Protein AF-A0A0V0GW58-F1 (afdb_monomer)

Organism: Solanum chacoense (NCBI:txid4108)

pLDDT: mean 93.69, std 7.64, range [52.53, 98.75]

Mean predicted aligned error: 5.37 Å

InterPro domains:
  IPR015421 Pyridoxal phosphate-dependent transferase, major domain [G3DSA:3.40.640.10] (94-153)
  IPR015424 Pyridoxal phosphate-dependent transferase [SSF53383] (37-140)
  IPR045088 Aminotransferase ALAT1/2-like [PTHR11751] (1-146)

Foldseek 3Di:
DVPDDDPLCDDVVVVLVVVQVCLVVPPPPDPDNHRDRPSDPPVVVVPPDDDQLVVLLVVCLVPVVLLVDPCSPVVGPPVSSVNNVVVLVLDVVSCSPDDDPQQGRQVVLVVVQVVVCVVPVDGGDSVVHRDDPPCVVVVVVVVVVVVVVVVVVVVD

Radius of gyration: 22.78 Å; Cα contacts (8 Å, |Δi|>4): 96; chains: 1; bounding box: 45×57×56 Å

Solvent-accessible surface area (backbone atoms 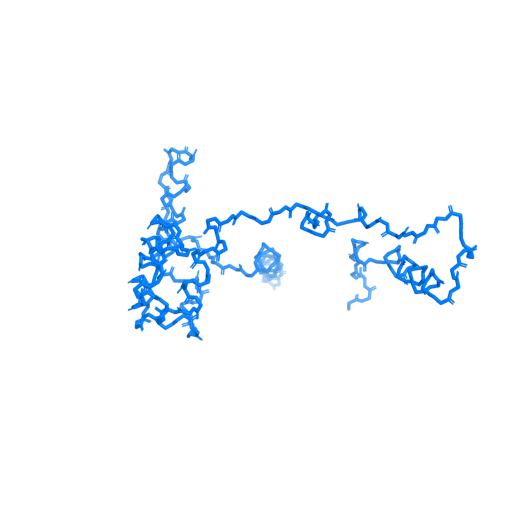only — not comparable to full-atom values): 9591 Å² total; per-residue (Å²): 116,93,86,70,81,61,73,76,76,26,70,71,52,55,52,50,50,54,52,48,49,44,48,69,79,39,74,78,79,52,103,61,90,76,79,81,82,83,67,58,99,51,57,58,84,73,66,51,76,79,62,62,62,63,54,49,22,49,52,40,54,77,42,55,75,49,77,79,40,85,62,39,74,79,77,44,58,70,66,29,54,50,49,24,52,59,52,38,74,50,36,74,92,58,46,79,89,56,88,64,54,91,43,40,50,63,56,58,32,46,53,50,20,54,51,49,17,71,74,71,75,47,89,52,64,37,88,81,45,69,62,59,88,56,67,65,59,54,53,55,53,49,52,54,50,52,54,51,53,56,52,53,70,72,75,109

Nearest PDB structures (foldseek):
  3tcm-assembly1_B  TM=9.905E-01  e=3.114E-14  Hordeum vulgare

Structure (mmCIF, N/CA/C/O backbone):
data_AF-A0A0V0GW58-F1
#
_entry.id   AF-A0A0V0GW58-F1
#
loop_
_atom_site.group_PDB
_atom_site.id
_atom_site.type_symbol
_atom_site.label_atom_id
_atom_site.label_alt_id
_atom_site.label_comp_id
_atom_site.label_asym_id
_atom_site.label_entity_id
_atom_site.label_seq_id
_atom_site.pdbx_PDB_ins_code
_atom_site.Cartn_x
_atom_site.Cartn_y
_atom_site.Cartn_z
_atom_site.occupancy
_atom_site.B_iso_or_equiv
_atom_site.auth_seq_id
_atom_site.auth_comp_id
_atom_site.auth_asym_id
_atom_site.auth_atom_id
_atom_site.pdbx_PDB_model_num
ATOM 1 N N . VAL A 1 1 ? 26.342 -12.382 -5.601 1.00 67.12 1 VAL A N 1
ATOM 2 C CA . VAL A 1 1 ? 25.155 -11.946 -6.385 1.00 67.12 1 VAL A CA 1
ATOM 3 C C . VAL A 1 1 ? 25.400 -11.932 -7.908 1.00 67.12 1 VAL A C 1
ATOM 5 O O . VAL A 1 1 ? 24.497 -11.601 -8.653 1.00 67.12 1 VAL A O 1
ATOM 8 N N . LEU A 1 2 ? 26.555 -12.390 -8.422 1.00 80.00 2 LEU A N 1
ATOM 9 C CA . LEU A 1 2 ? 26.902 -12.291 -9.858 1.00 80.00 2 LEU A CA 1
ATOM 10 C C . LEU A 1 2 ? 25.984 -13.065 -10.828 1.00 80.00 2 LEU A C 1
ATOM 12 O O . LEU A 1 2 ? 25.975 -12.767 -12.013 1.00 80.00 2 LEU A O 1
ATOM 16 N N . LYS A 1 3 ? 25.230 -14.060 -10.339 1.00 88.56 3 LYS A N 1
ATOM 17 C CA . LYS A 1 3 ? 24.289 -14.856 -11.148 1.00 88.56 3 LYS A CA 1
ATOM 18 C C . LYS A 1 3 ? 22.836 -14.358 -11.082 1.00 88.56 3 LYS A C 1
ATOM 20 O O . LYS A 1 3 ? 21.995 -14.888 -11.794 1.00 88.56 3 LYS A O 1
ATOM 25 N N . CYS A 1 4 ? 22.521 -13.407 -10.199 1.00 85.50 4 CYS A N 1
ATOM 26 C CA . CYS A 1 4 ? 21.151 -12.921 -10.018 1.00 85.50 4 CYS A CA 1
ATOM 27 C C . CYS A 1 4 ? 20.801 -11.921 -11.127 1.00 85.50 4 CYS A C 1
ATOM 29 O O . CYS A 1 4 ? 21.559 -10.980 -11.356 1.00 85.50 4 CYS A O 1
ATOM 31 N N . ALA A 1 5 ? 19.658 -12.110 -11.790 1.00 85.88 5 ALA A N 1
ATOM 32 C CA . ALA A 1 5 ? 19.179 -11.237 -12.857 1.00 85.88 5 ALA A CA 1
ATOM 33 C C . ALA A 1 5 ? 17.740 -10.783 -12.579 1.00 85.88 5 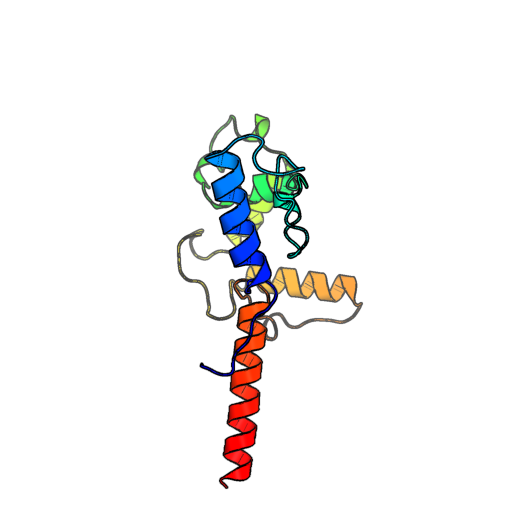ALA A C 1
ATOM 35 O O . ALA A 1 5 ? 16.875 -11.597 -12.266 1.00 85.88 5 ALA A O 1
ATOM 36 N N . TYR A 1 6 ? 17.478 -9.482 -12.736 1.00 87.88 6 TYR A N 1
ATOM 37 C CA . TYR A 1 6 ? 16.149 -8.887 -12.577 1.00 87.88 6 TYR A CA 1
ATOM 38 C C . TYR A 1 6 ? 15.816 -8.000 -13.783 1.00 87.88 6 TYR A C 1
ATOM 40 O O . TYR A 1 6 ? 16.001 -6.784 -13.775 1.00 87.88 6 TYR A O 1
ATOM 48 N N . ALA A 1 7 ? 15.348 -8.638 -14.857 1.00 83.31 7 ALA A N 1
ATOM 49 C CA . ALA A 1 7 ? 15.207 -8.016 -16.176 1.00 83.31 7 ALA A CA 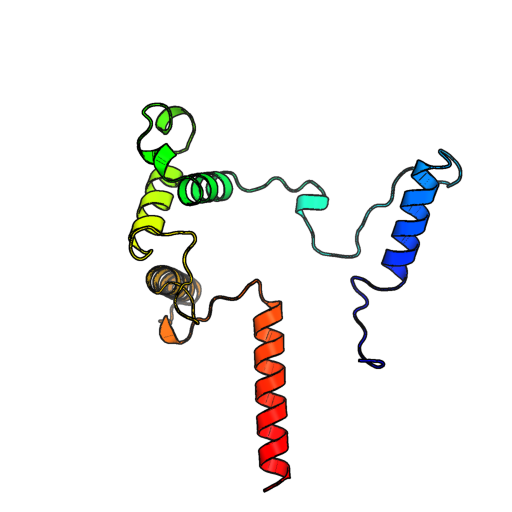1
ATOM 50 C C . ALA A 1 7 ? 14.211 -6.840 -16.223 1.00 83.31 7 ALA A C 1
ATOM 52 O O . ALA A 1 7 ? 14.387 -5.927 -17.026 1.00 83.31 7 ALA A O 1
ATOM 53 N N . ILE A 1 8 ? 13.210 -6.816 -15.333 1.00 79.69 8 ILE A N 1
ATOM 54 C CA . ILE A 1 8 ? 12.173 -5.764 -15.268 1.00 79.69 8 ILE A CA 1
ATOM 55 C C . ILE A 1 8 ? 12.788 -4.374 -15.022 1.00 79.69 8 ILE A C 1
ATOM 57 O O . ILE A 1 8 ? 12.237 -3.364 -15.461 1.00 79.69 8 ILE A O 1
ATOM 61 N N . ARG A 1 9 ? 13.946 -4.319 -14.351 1.00 88.56 9 ARG A N 1
ATOM 62 C CA . ARG A 1 9 ? 14.763 -3.111 -14.150 1.00 88.56 9 ARG A CA 1
ATOM 63 C C . ARG A 1 9 ? 16.206 -3.334 -14.625 1.00 88.56 9 ARG A C 1
ATOM 65 O O . ARG A 1 9 ? 17.147 -2.941 -13.945 1.00 88.56 9 ARG A O 1
ATOM 72 N N . GLY A 1 10 ? 16.362 -4.040 -15.745 1.00 90.44 10 GLY A N 1
ATOM 73 C CA . GLY A 1 10 ? 17.657 -4.397 -16.327 1.00 90.44 10 GLY A CA 1
ATOM 74 C C . GLY A 1 10 ? 18.130 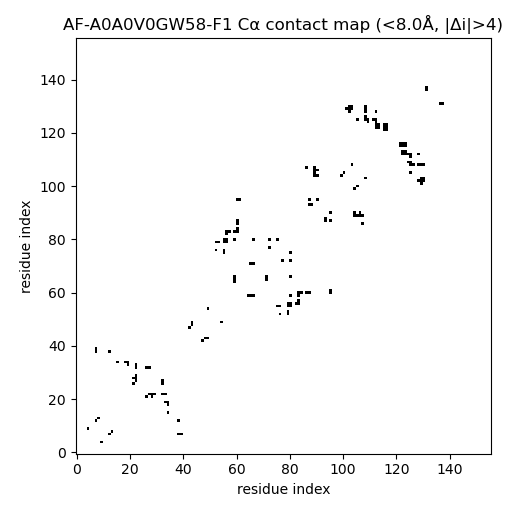-3.441 -17.426 1.00 90.44 10 GLY A C 1
ATOM 75 O O . GLY A 1 10 ? 17.714 -2.287 -17.497 1.00 90.44 10 GLY A O 1
ATOM 76 N N . GLU A 1 11 ? 18.971 -3.961 -18.319 1.00 93.44 11 GLU A N 1
ATOM 77 C CA . GLU A 1 11 ? 19.682 -3.218 -19.373 1.00 93.44 11 GLU A CA 1
ATOM 78 C C . GLU A 1 11 ? 18.777 -2.342 -20.251 1.00 93.44 11 GLU A C 1
ATOM 80 O O . GLU A 1 11 ? 19.089 -1.176 -20.484 1.00 93.44 11 GLU A O 1
ATOM 85 N N . ILE A 1 12 ? 17.612 -2.856 -20.669 1.00 94.75 12 ILE A N 1
ATOM 86 C CA . ILE A 1 12 ? 16.647 -2.093 -21.481 1.00 94.75 12 ILE A CA 1
ATOM 87 C C . ILE A 1 12 ? 16.215 -0.809 -20.765 1.00 94.75 12 ILE A C 1
ATOM 89 O O . ILE A 1 12 ? 16.104 0.239 -21.396 1.00 94.75 12 ILE A O 1
ATOM 93 N N . VAL A 1 13 ? 15.993 -0.869 -19.450 1.00 94.62 13 VAL A N 1
ATOM 94 C CA . VAL A 1 13 ? 15.584 0.302 -18.664 1.00 94.62 13 VAL A CA 1
ATOM 95 C C . VAL A 1 13 ? 16.740 1.288 -18.534 1.00 94.62 13 VAL A C 1
ATOM 97 O O . VAL A 1 13 ? 16.521 2.487 -18.666 1.00 94.62 13 VAL A O 1
ATOM 100 N N . THR A 1 14 ? 17.970 0.807 -18.348 1.00 95.38 14 THR A N 1
ATOM 101 C CA . THR A 1 14 ? 19.165 1.665 -18.336 1.00 95.38 14 THR A CA 1
ATOM 102 C C . THR A 1 14 ? 19.341 2.396 -19.667 1.00 95.38 14 THR A C 1
ATOM 104 O O . THR A 1 14 ? 19.572 3.602 -19.681 1.00 95.38 14 THR A O 1
ATOM 107 N N . HIS A 1 15 ? 19.169 1.703 -20.794 1.00 96.88 15 HIS A N 1
ATOM 108 C CA . HIS A 1 15 ? 19.224 2.331 -22.115 1.00 96.88 15 HIS A CA 1
ATOM 109 C C . HIS A 1 15 ? 18.083 3.335 -22.312 1.00 96.88 15 HIS A C 1
ATOM 111 O O . HIS A 1 15 ? 18.314 4.432 -22.815 1.00 96.88 15 HIS A O 1
ATOM 117 N N . ALA A 1 16 ? 16.869 3.003 -21.867 1.00 96.62 16 ALA A N 1
ATOM 118 C CA . ALA A 1 16 ? 15.730 3.915 -21.910 1.00 96.62 16 ALA A CA 1
ATOM 119 C C . ALA A 1 16 ? 15.984 5.205 -21.106 1.00 96.62 16 ALA A C 1
ATOM 121 O O . ALA A 1 16 ? 15.633 6.286 -21.568 1.00 96.62 16 ALA A O 1
ATOM 122 N N . GLN A 1 17 ? 16.652 5.117 -19.950 1.00 96.38 17 GLN A N 1
ATOM 123 C CA . GLN A 1 17 ? 17.042 6.279 -19.142 1.00 96.38 17 GLN A CA 1
ATOM 124 C C . GLN A 1 17 ? 18.082 7.159 -19.845 1.00 96.38 17 GLN A C 1
ATOM 126 O O . GLN A 1 17 ? 17.962 8.381 -19.812 1.00 96.38 17 GLN A O 1
ATOM 131 N N . ILE A 1 18 ? 19.069 6.554 -20.516 1.00 97.25 18 ILE A N 1
ATOM 132 C CA . ILE A 1 18 ? 20.050 7.290 -21.330 1.00 97.25 18 ILE A CA 1
ATOM 133 C C . ILE A 1 18 ? 19.337 8.046 -22.458 1.00 97.25 18 ILE A C 1
ATOM 135 O O . ILE A 1 18 ? 19.576 9.235 -22.644 1.00 97.25 18 ILE A O 1
ATOM 139 N N . LEU A 1 19 ? 18.419 7.385 -23.171 1.00 97.25 19 LEU A N 1
ATOM 140 C CA . LEU A 1 19 ? 17.626 8.024 -24.225 1.00 97.25 19 LEU A CA 1
ATOM 141 C C . LEU A 1 19 ? 16.729 9.139 -23.676 1.00 97.25 19 LEU A C 1
ATOM 143 O O . LEU A 1 19 ? 16.599 10.182 -24.304 1.00 97.25 19 LEU A O 1
ATOM 147 N N . GLN A 1 20 ? 16.131 8.952 -22.497 1.00 96.56 20 GLN A N 1
ATOM 148 C CA . GLN A 1 20 ? 15.315 9.980 -21.851 1.00 96.56 20 GLN A CA 1
ATOM 149 C C . GLN A 1 20 ? 16.134 11.228 -21.486 1.00 96.56 20 GLN A C 1
ATOM 151 O O . GLN A 1 20 ? 15.648 12.350 -21.651 1.00 96.56 20 GLN A O 1
ATOM 156 N N . GLN A 1 21 ? 17.373 11.041 -21.026 1.00 97.06 21 GLN A N 1
ATOM 157 C CA . GLN A 1 21 ? 18.299 12.145 -20.783 1.00 97.06 21 GLN A CA 1
ATOM 158 C C . GLN A 1 21 ? 18.671 12.849 -22.095 1.00 97.06 21 GLN A C 1
ATOM 160 O O . GLN A 1 21 ? 18.579 14.072 -22.172 1.00 97.06 21 GLN A O 1
ATOM 165 N N . ASP A 1 22 ? 19.000 12.092 -23.147 1.00 97.44 22 ASP A N 1
ATOM 166 C CA . ASP A 1 22 ? 19.363 12.663 -24.449 1.00 97.44 22 ASP A CA 1
ATOM 167 C C . ASP A 1 22 ? 18.208 13.444 -25.094 1.00 97.44 22 ASP A C 1
ATOM 169 O O . ASP A 1 22 ? 18.429 14.520 -25.634 1.00 97.44 22 ASP A O 1
ATOM 173 N N . LEU A 1 23 ? 16.960 12.981 -24.962 1.00 97.06 23 LEU A N 1
ATOM 174 C CA . LEU A 1 23 ? 15.772 13.736 -25.390 1.00 97.06 23 LEU A CA 1
ATOM 175 C C . LEU A 1 23 ? 15.635 15.093 -24.681 1.00 97.06 23 LEU A C 1
ATOM 177 O O . LEU A 1 23 ? 15.091 16.037 -25.254 1.00 97.06 23 LEU A O 1
ATOM 181 N N . THR A 1 24 ? 16.098 15.179 -23.431 1.00 95.94 24 THR A N 1
ATOM 182 C CA . THR A 1 24 ? 16.057 16.409 -22.628 1.00 95.94 24 THR A CA 1
ATOM 183 C C . THR A 1 24 ? 17.182 17.366 -23.026 1.00 95.94 24 THR A C 1
ATOM 185 O O . THR A 1 24 ? 16.957 18.571 -23.126 1.00 95.94 24 THR A O 1
ATOM 188 N N . GLU A 1 25 ? 18.387 16.842 -23.258 1.00 97.50 25 GLU A N 1
ATOM 189 C CA . GLU A 1 25 ? 19.577 17.629 -23.611 1.00 97.50 25 GLU A CA 1
ATOM 190 C C . GLU A 1 25 ? 19.601 18.045 -25.088 1.00 97.50 25 GLU A C 1
ATOM 192 O O . GLU A 1 25 ? 20.010 19.162 -25.406 1.00 97.50 25 GLU A O 1
ATOM 197 N N . ASN A 1 26 ? 19.114 17.180 -25.979 1.00 96.62 26 ASN A N 1
ATOM 198 C CA . ASN A 1 26 ? 19.127 17.350 -27.430 1.00 96.62 26 ASN A CA 1
ATOM 199 C C . ASN A 1 26 ? 17.710 17.203 -28.032 1.00 96.62 26 ASN A C 1
ATOM 201 O O . ASN A 1 26 ? 17.422 16.218 -28.719 1.00 96.62 26 ASN A O 1
ATOM 205 N N . PRO A 1 27 ? 16.799 18.177 -27.833 1.00 95.25 27 PRO A N 1
ATOM 206 C CA . PRO A 1 27 ? 15.444 18.096 -28.377 1.00 95.25 27 PRO A CA 1
ATOM 207 C C . PRO A 1 27 ? 15.431 17.901 -29.903 1.00 95.25 27 PRO A C 1
ATOM 209 O O . PRO A 1 27 ? 15.998 18.700 -30.649 1.00 95.25 27 PRO A O 1
ATOM 212 N N . GLY A 1 28 ? 14.755 16.848 -30.371 1.00 94.25 28 GLY A N 1
ATOM 213 C CA . GLY A 1 28 ? 14.665 16.492 -31.793 1.00 94.25 28 GLY A CA 1
ATOM 214 C C . GLY A 1 28 ? 15.799 15.604 -32.326 1.00 94.25 28 GLY A C 1
ATOM 215 O O . GLY A 1 28 ? 15.834 15.356 -33.530 1.00 94.25 28 GLY A O 1
ATOM 216 N N . SER A 1 29 ? 16.705 15.105 -31.470 1.00 95.00 29 SER A N 1
ATOM 217 C CA . SER A 1 29 ? 17.756 14.147 -31.865 1.00 95.00 29 SER A CA 1
ATOM 218 C C . SER A 1 29 ? 17.219 12.759 -32.243 1.00 95.00 29 SER A C 1
ATOM 220 O O . SER A 1 29 ? 17.877 12.024 -32.980 1.00 95.00 29 SER A O 1
ATOM 222 N N . HIS A 1 30 ? 16.012 12.414 -31.786 1.00 95.81 30 HIS A N 1
ATOM 223 C CA . HIS A 1 30 ? 15.361 11.118 -31.999 1.00 95.81 30 HIS A CA 1
ATOM 224 C C . HIS A 1 30 ? 14.047 11.252 -32.781 1.00 95.81 30 HIS A C 1
ATOM 226 O O . HIS A 1 30 ? 13.422 12.312 -32.767 1.00 95.81 30 HIS A O 1
ATOM 232 N N . PRO A 1 31 ? 13.557 10.169 -33.419 1.00 97.19 31 PRO A N 1
ATOM 233 C CA . PRO A 1 31 ? 12.265 10.159 -34.117 1.00 97.19 31 PRO A CA 1
ATOM 234 C C . PRO A 1 31 ? 11.038 10.131 -33.176 1.00 97.19 31 PRO A C 1
ATOM 236 O O . PRO A 1 31 ? 9.921 9.885 -33.628 1.00 97.19 31 PRO A O 1
ATOM 239 N N . PHE A 1 32 ? 11.229 10.345 -31.874 1.00 97.31 32 PHE A N 1
ATOM 240 C CA . PHE A 1 32 ? 10.207 10.369 -30.827 1.00 97.31 32 PHE A CA 1
ATOM 241 C C . PHE A 1 32 ? 10.561 11.451 -29.799 1.00 97.31 32 PHE A C 1
ATOM 243 O O . PHE A 1 32 ? 11.714 11.858 -29.706 1.00 97.31 32 PHE A O 1
ATOM 250 N N . ASN A 1 33 ? 9.575 11.899 -29.018 1.00 96.31 33 ASN A N 1
ATOM 251 C CA . ASN A 1 33 ? 9.742 13.014 -28.073 1.00 96.31 33 ASN A CA 1
ATOM 252 C C . ASN A 1 33 ? 9.703 12.583 -26.601 1.00 96.31 33 ASN A C 1
ATOM 254 O O . ASN A 1 33 ? 10.009 13.378 -25.718 1.00 96.31 33 ASN A O 1
ATOM 258 N N . GLU A 1 34 ? 9.304 11.343 -26.325 1.00 95.06 34 GLU A N 1
ATOM 259 C CA . GLU A 1 34 ? 9.182 10.817 -24.969 1.00 95.06 34 GLU A CA 1
ATOM 260 C C . GLU A 1 34 ? 9.484 9.319 -24.923 1.00 95.06 34 GLU A C 1
ATOM 262 O O . GLU A 1 34 ? 9.378 8.610 -25.927 1.00 95.06 34 GLU A O 1
ATOM 267 N N . ILE A 1 35 ? 9.838 8.841 -23.730 1.00 95.94 35 ILE A N 1
ATOM 268 C CA . ILE A 1 35 ? 9.979 7.418 -23.428 1.00 95.94 35 ILE A CA 1
ATOM 269 C C . ILE A 1 35 ? 8.736 6.962 -22.668 1.00 95.94 35 ILE A C 1
ATOM 271 O O . ILE A 1 35 ? 8.496 7.394 -21.540 1.00 95.94 35 ILE A O 1
ATOM 275 N N . LEU A 1 36 ? 7.976 6.046 -23.268 1.00 94.00 36 LEU A N 1
ATOM 276 C CA . LEU A 1 36 ? 6.850 5.393 -22.609 1.00 94.00 36 LEU A CA 1
ATOM 277 C C . LEU A 1 36 ? 7.306 4.084 -21.948 1.00 94.00 36 LEU A C 1
ATOM 279 O O . LEU A 1 36 ? 7.630 3.101 -22.616 1.00 94.00 36 LEU A O 1
ATOM 283 N N . TYR A 1 37 ? 7.307 4.058 -20.618 1.00 94.81 37 TYR A N 1
ATOM 284 C CA . TYR A 1 37 ? 7.712 2.888 -19.840 1.00 94.81 37 TYR A CA 1
ATOM 285 C C . TYR A 1 37 ? 6.593 1.836 -19.770 1.00 94.81 37 TYR A C 1
ATOM 287 O O . TYR A 1 37 ? 5.765 1.842 -18.862 1.00 94.81 37 TYR A O 1
ATOM 295 N N . CYS A 1 38 ? 6.597 0.890 -20.713 1.00 93.06 38 CYS A N 1
ATOM 296 C CA . CYS A 1 38 ? 5.696 -0.275 -20.722 1.00 93.06 38 CYS A CA 1
ATOM 297 C C . CYS A 1 38 ? 6.320 -1.543 -20.100 1.00 93.06 38 CYS A C 1
ATOM 299 O O . CYS A 1 38 ? 5.813 -2.645 -20.292 1.00 93.06 38 CYS A O 1
ATOM 301 N N . ASN A 1 39 ? 7.439 -1.413 -19.383 1.00 92.00 39 ASN A N 1
ATOM 302 C CA . ASN A 1 39 ? 8.215 -2.537 -18.845 1.00 92.00 39 ASN A CA 1
ATOM 303 C C . ASN A 1 39 ? 7.765 -3.005 -17.450 1.00 92.00 39 ASN A C 1
ATOM 305 O O . ASN A 1 39 ? 8.148 -4.094 -17.027 1.00 92.00 39 ASN A O 1
ATOM 309 N N . ILE A 1 40 ? 7.008 -2.187 -16.712 1.00 92.31 40 ILE A N 1
ATOM 310 C CA . ILE A 1 40 ? 6.571 -2.488 -15.346 1.00 92.31 40 ILE A CA 1
ATOM 311 C C . ILE A 1 40 ? 5.097 -2.129 -15.160 1.00 92.31 40 ILE A C 1
ATOM 313 O O . ILE A 1 40 ? 4.629 -1.099 -15.641 1.00 92.31 40 ILE A O 1
ATOM 317 N N . GLY A 1 41 ? 4.370 -2.969 -14.422 1.00 93.88 41 GLY A N 1
ATOM 318 C CA . GLY A 1 41 ? 3.005 -2.679 -13.989 1.00 93.88 41 GLY A CA 1
ATOM 319 C C . GLY A 1 41 ? 2.990 -1.565 -12.944 1.00 93.88 41 GLY A C 1
ATOM 320 O O . GLY A 1 41 ? 2.890 -1.844 -11.754 1.00 93.88 41 GLY A O 1
ATOM 321 N N . ASN A 1 42 ? 3.111 -0.311 -13.383 1.00 94.81 42 ASN A N 1
ATOM 322 C CA . ASN A 1 42 ? 3.046 0.883 -12.540 1.00 94.81 42 ASN A CA 1
ATOM 323 C C . ASN A 1 42 ? 1.940 1.830 -13.043 1.00 94.81 42 ASN A C 1
ATOM 325 O O . ASN A 1 42 ? 2.224 2.835 -13.700 1.00 94.81 42 ASN A O 1
ATOM 329 N N . PRO A 1 43 ? 0.665 1.502 -12.776 1.00 95.25 43 PRO A N 1
ATOM 330 C CA . PRO A 1 43 ? -0.462 2.146 -13.444 1.00 95.25 43 PRO A CA 1
ATOM 331 C C . PRO A 1 43 ? -0.593 3.649 -13.174 1.00 95.25 43 PRO A C 1
ATOM 333 O O . PRO A 1 43 ? -0.970 4.403 -14.069 1.00 95.25 43 PRO A O 1
ATOM 336 N N . HIS A 1 44 ? -0.254 4.112 -11.965 1.00 95.44 44 HIS A N 1
ATOM 337 C CA . HIS A 1 44 ? -0.309 5.539 -11.631 1.00 95.44 44 HIS A CA 1
ATOM 338 C C . HIS A 1 44 ? 0.685 6.362 -12.465 1.00 95.44 44 HIS A C 1
ATOM 340 O O . HIS A 1 44 ? 0.361 7.476 -12.867 1.00 95.44 44 HIS A O 1
ATOM 346 N N . SER A 1 45 ? 1.859 5.808 -12.797 1.00 91.81 45 SER A N 1
ATOM 347 C CA . SER A 1 45 ? 2.808 6.465 -13.711 1.00 91.81 45 SER A CA 1
ATOM 348 C C . SER A 1 45 ? 2.297 6.556 -15.149 1.00 91.81 45 SER A C 1
ATOM 350 O O . SER A 1 45 ? 2.809 7.364 -15.914 1.00 91.81 45 SER A O 1
ATOM 352 N N . LEU A 1 46 ? 1.278 5.770 -15.505 1.00 93.00 46 LEU A N 1
ATOM 353 C CA . LEU A 1 46 ? 0.596 5.816 -16.799 1.00 93.00 46 LEU A CA 1
ATOM 354 C C . LEU A 1 46 ? -0.751 6.559 -16.726 1.00 93.00 46 LEU A C 1
ATOM 356 O O . LEU A 1 46 ? -1.574 6.449 -17.629 1.00 93.00 46 LEU A O 1
ATOM 360 N N . GLY A 1 47 ? -0.987 7.320 -15.653 1.00 94.50 47 GLY A N 1
ATOM 361 C CA . GLY A 1 47 ? -2.134 8.221 -15.536 1.00 94.50 47 GLY A CA 1
ATOM 362 C C . GLY A 1 47 ? -3.368 7.641 -14.846 1.00 94.50 47 GLY A C 1
ATOM 363 O O . GLY A 1 47 ? -4.364 8.361 -14.723 1.00 94.50 47 GLY A O 1
ATOM 364 N N . GLN A 1 48 ? -3.328 6.397 -14.343 1.00 97.31 48 GLN A N 1
ATOM 365 C CA . GLN A 1 48 ? -4.414 5.902 -13.493 1.00 97.31 48 GLN A CA 1
ATOM 366 C C . GLN A 1 48 ? -4.553 6.812 -12.264 1.00 97.31 48 GLN A C 1
ATOM 368 O O . GLN A 1 48 ? -3.614 6.968 -11.483 1.00 97.31 48 GLN A O 1
ATOM 373 N N . GLN A 1 49 ? -5.733 7.410 -12.096 1.00 98.12 49 GLN A N 1
ATOM 374 C CA . GLN A 1 49 ? -6.014 8.261 -10.945 1.00 98.12 49 GLN A CA 1
ATOM 375 C C . GLN A 1 49 ? -6.144 7.416 -9.671 1.00 98.12 49 GLN A C 1
ATOM 377 O O . GLN A 1 49 ? -6.719 6.323 -9.720 1.00 98.12 49 GLN A O 1
ATOM 382 N N . PRO A 1 50 ? -5.637 7.904 -8.526 1.00 97.88 50 PRO A N 1
ATOM 383 C CA . PRO A 1 50 ? -5.787 7.199 -7.266 1.00 97.88 50 PRO A CA 1
ATOM 384 C C . PRO A 1 50 ? -7.259 7.171 -6.841 1.00 97.88 50 PRO A C 1
ATOM 386 O O . PRO A 1 50 ? -8.014 8.111 -7.084 1.00 97.88 50 PRO A O 1
ATOM 389 N N . ILE A 1 51 ? -7.659 6.109 -6.147 1.00 98.31 51 ILE A N 1
ATOM 390 C CA . ILE A 1 51 ? -9.011 5.994 -5.593 1.00 98.31 51 ILE A CA 1
ATOM 391 C C . ILE A 1 51 ? -9.154 6.962 -4.409 1.00 98.31 51 ILE A C 1
ATOM 393 O O . ILE A 1 51 ? -8.425 6.848 -3.421 1.00 98.31 51 ILE A O 1
ATOM 397 N N . THR A 1 52 ? -10.107 7.895 -4.502 1.00 98.44 52 THR A N 1
ATOM 398 C CA . THR A 1 52 ? -10.302 8.992 -3.536 1.00 98.44 52 THR A CA 1
ATOM 399 C C . THR A 1 52 ? -10.485 8.500 -2.105 1.00 98.44 52 THR A C 1
ATOM 401 O O . THR A 1 52 ? -9.754 8.943 -1.226 1.00 98.44 52 THR A O 1
ATOM 404 N N . PHE A 1 53 ? -11.373 7.526 -1.883 1.00 98.75 53 PHE A N 1
ATOM 405 C CA . PHE A 1 53 ? -11.648 6.968 -0.555 1.00 98.75 53 PHE A CA 1
ATOM 406 C C . PHE A 1 53 ? -10.371 6.495 0.161 1.00 98.75 53 PHE A C 1
ATOM 408 O O . PHE A 1 53 ? -10.133 6.826 1.319 1.00 98.75 53 PHE A O 1
ATOM 415 N N . PHE A 1 54 ? -9.479 5.785 -0.540 1.00 98.44 54 PHE A N 1
ATOM 416 C CA . PHE A 1 54 ? -8.221 5.332 0.062 1.00 98.44 54 PHE A CA 1
ATOM 417 C C . PHE A 1 54 ? -7.307 6.502 0.431 1.00 98.44 54 PHE A C 1
ATOM 419 O O . PHE A 1 54 ? -6.682 6.482 1.487 1.00 98.44 54 PHE A O 1
ATOM 426 N N . ARG A 1 55 ? -7.238 7.538 -0.411 1.00 98.50 55 ARG A N 1
ATOM 427 C CA . ARG A 1 55 ? -6.397 8.720 -0.164 1.00 98.50 55 ARG A CA 1
ATOM 428 C C . ARG A 1 55 ? -6.908 9.535 1.021 1.00 98.50 55 ARG A C 1
ATOM 430 O O . ARG A 1 55 ? -6.100 9.981 1.828 1.00 98.50 55 ARG A O 1
ATOM 437 N N . GLU A 1 56 ? -8.222 9.691 1.132 1.00 98.62 56 GLU A N 1
ATOM 438 C CA . GLU A 1 56 ? -8.880 10.378 2.243 1.00 98.62 56 GLU A CA 1
ATOM 439 C C . GLU A 1 56 ? -8.629 9.673 3.579 1.00 98.62 56 GLU A C 1
ATOM 441 O O . GLU A 1 56 ? -8.155 10.303 4.523 1.00 98.62 56 GLU A O 1
ATOM 446 N N . VAL A 1 57 ? -8.884 8.361 3.647 1.00 98.69 57 VAL A N 1
ATOM 447 C CA . VAL A 1 57 ? -8.659 7.562 4.862 1.00 98.69 57 VAL A CA 1
ATOM 448 C C . VAL A 1 57 ? -7.197 7.629 5.299 1.00 98.69 57 VAL A C 1
ATOM 450 O O . VAL A 1 57 ? -6.924 7.884 6.469 1.00 98.69 57 VAL A O 1
ATOM 453 N N . LEU A 1 58 ? -6.257 7.440 4.366 1.00 98.44 58 LEU A N 1
ATOM 454 C CA . LEU A 1 58 ? -4.825 7.500 4.669 1.00 98.44 58 LEU A CA 1
ATOM 455 C C . LEU A 1 58 ? -4.418 8.879 5.198 1.00 98.44 58 LEU A C 1
ATOM 457 O O . LEU A 1 58 ? -3.750 8.952 6.222 1.00 98.44 58 LEU A O 1
ATOM 461 N N . ALA A 1 59 ? -4.880 9.965 4.571 1.00 98.38 59 ALA A N 1
ATOM 462 C CA . ALA A 1 59 ? -4.579 11.320 5.031 1.00 98.38 59 ALA A CA 1
ATOM 463 C C . ALA A 1 59 ? -5.077 11.580 6.464 1.00 98.38 59 ALA A C 1
ATOM 465 O O . ALA A 1 59 ? -4.375 12.205 7.260 1.00 98.38 59 ALA A O 1
ATOM 466 N N . LEU A 1 60 ? -6.267 11.079 6.810 1.00 98.44 60 LEU A N 1
ATOM 467 C CA . LEU A 1 60 ? -6.822 11.196 8.161 1.00 98.44 60 LEU A CA 1
ATOM 468 C C . LEU A 1 60 ? -6.080 10.317 9.179 1.00 98.44 60 LEU A C 1
ATOM 470 O O . LEU A 1 60 ? -5.923 10.725 10.327 1.00 98.44 60 LEU A O 1
ATOM 474 N N . CYS A 1 61 ? -5.597 9.137 8.784 1.00 98.12 61 CYS A N 1
ATOM 475 C CA . CYS A 1 61 ? -4.758 8.301 9.645 1.00 98.12 61 CYS A CA 1
ATOM 476 C C . CYS A 1 61 ? -3.355 8.899 9.856 1.00 98.12 61 CYS A C 1
ATOM 478 O O . CYS A 1 61 ? -2.824 8.818 10.964 1.00 98.12 61 CYS A O 1
ATOM 480 N N . ASP A 1 62 ? -2.771 9.522 8.831 1.00 97.75 62 ASP A N 1
ATOM 481 C CA . ASP A 1 62 ? -1.451 10.162 8.905 1.00 97.75 62 ASP A CA 1
ATOM 482 C C . ASP A 1 62 ? -1.489 11.474 9.702 1.00 97.75 62 ASP A C 1
ATOM 484 O O . ASP A 1 62 ? -0.545 11.798 10.424 1.00 97.75 62 ASP A O 1
ATOM 488 N N . HIS A 1 63 ? -2.595 12.223 9.623 1.00 97.31 63 HIS A N 1
ATOM 489 C C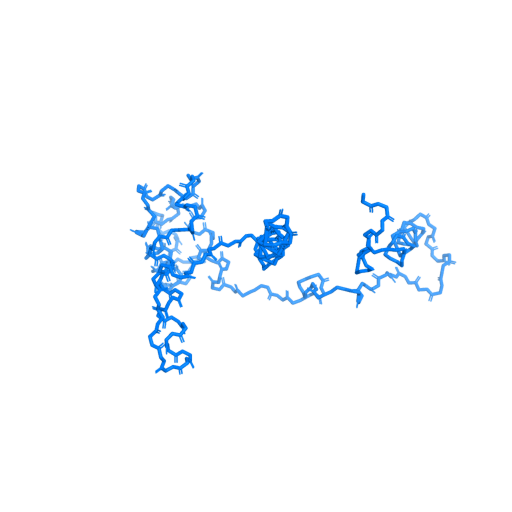A . HIS A 1 63 ? -2.803 13.445 10.395 1.00 97.31 63 HIS A CA 1
ATOM 490 C C . HIS A 1 63 ? -4.112 13.401 11.209 1.00 97.31 63 HIS A C 1
ATOM 492 O O . HIS A 1 63 ? -5.072 14.111 10.897 1.00 97.31 63 HIS A O 1
ATOM 498 N N . PRO A 1 64 ? -4.156 12.632 12.316 1.00 96.19 64 PRO A N 1
ATOM 499 C CA . PRO A 1 64 ? -5.393 12.379 13.061 1.00 96.19 64 PRO A CA 1
ATOM 500 C C . PRO A 1 64 ? -5.993 13.625 13.723 1.00 96.19 64 PRO A C 1
ATOM 502 O O . PRO A 1 64 ? -7.192 13.653 13.975 1.00 96.19 64 PRO A O 1
ATOM 505 N N . LEU A 1 65 ? -5.207 14.689 13.937 1.00 96.00 65 LEU A N 1
ATOM 506 C CA . LEU A 1 65 ? -5.711 15.977 14.441 1.00 96.00 65 LEU A CA 1
ATOM 507 C C . LEU A 1 65 ? -6.699 16.657 13.479 1.00 96.00 65 LEU A C 1
ATOM 509 O O . LEU A 1 65 ? -7.414 17.572 13.885 1.00 96.00 65 LEU A O 1
ATOM 513 N N . LEU A 1 66 ? -6.751 16.237 12.210 1.00 97.19 66 LEU A N 1
ATOM 514 C CA . LEU A 1 66 ? -7.788 16.689 11.286 1.00 97.19 66 LEU A CA 1
ATOM 515 C C . LEU A 1 66 ? -9.172 16.209 11.726 1.00 97.19 66 LEU A C 1
ATOM 517 O O . LEU A 1 66 ? -10.146 16.914 11.499 1.00 97.19 66 LEU A O 1
ATOM 521 N N . LEU A 1 67 ? -9.294 15.073 12.414 1.00 96.44 67 LEU A N 1
ATOM 522 C CA . LEU A 1 67 ? -10.597 14.559 12.855 1.00 96.44 67 LEU A CA 1
ATOM 523 C C . LEU A 1 67 ? -11.306 15.496 13.851 1.00 96.44 67 LEU A C 1
ATOM 525 O O . LEU A 1 67 ? -12.533 15.485 13.920 1.00 96.44 67 LEU A O 1
ATOM 529 N N . ASP A 1 68 ? -10.554 16.345 14.557 1.00 95.31 68 ASP A N 1
ATOM 530 C CA . ASP A 1 68 ? -11.080 17.302 15.540 1.00 95.31 68 ASP A CA 1
ATOM 531 C C . ASP A 1 68 ? -11.494 18.650 14.919 1.00 95.31 68 ASP A C 1
ATOM 533 O O . ASP A 1 68 ? -12.038 19.523 15.600 1.00 95.31 68 ASP A O 1
ATOM 537 N N . ARG A 1 69 ? -11.222 18.858 13.624 1.00 96.50 69 ARG A N 1
ATOM 538 C CA . ARG A 1 69 ? -11.512 20.112 12.917 1.00 96.50 69 ARG A CA 1
ATOM 539 C C . ARG A 1 69 ? -12.948 20.130 12.402 1.00 96.50 69 ARG A C 1
ATOM 541 O O . ARG A 1 69 ? -13.436 19.1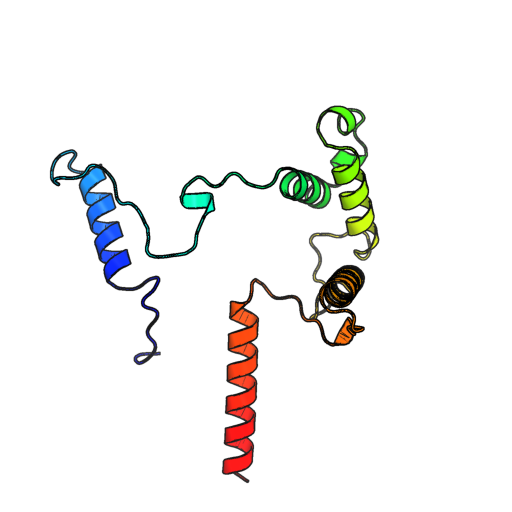52 11.834 1.00 96.50 69 ARG A O 1
ATOM 548 N N . SER A 1 70 ? -13.634 21.260 12.567 1.00 94.44 70 SER A N 1
ATOM 549 C CA . SER A 1 70 ? -15.017 21.426 12.100 1.00 94.44 70 SER A CA 1
ATOM 550 C C . SER A 1 70 ? -15.114 21.370 10.573 1.00 94.44 70 SER A C 1
ATOM 552 O O . SER A 1 70 ? -16.119 20.907 10.035 1.00 94.44 70 SER A O 1
ATOM 554 N N . GLU A 1 71 ? -14.054 21.784 9.879 1.00 96.25 71 GLU A N 1
ATOM 555 C CA . GLU A 1 71 ? -13.942 21.820 8.423 1.00 96.25 71 GLU A CA 1
ATOM 556 C C . GLU A 1 71 ? -13.832 20.423 7.798 1.00 96.25 71 GLU A C 1
ATOM 558 O O . GLU A 1 71 ? -14.162 20.243 6.628 1.00 96.25 71 GLU A O 1
ATOM 563 N N . THR A 1 72 ? -13.421 19.411 8.564 1.00 96.38 72 THR A N 1
ATOM 564 C CA . THR A 1 72 ? -13.146 18.061 8.045 1.00 96.38 72 THR A CA 1
ATOM 565 C C . THR A 1 72 ? -14.359 17.430 7.383 1.00 96.38 72 THR A C 1
ATOM 567 O O . THR A 1 72 ? -14.229 16.816 6.329 1.00 96.38 72 THR A O 1
ATOM 570 N N . LYS A 1 73 ? -15.561 17.669 7.917 1.00 94.88 73 LYS A N 1
ATOM 57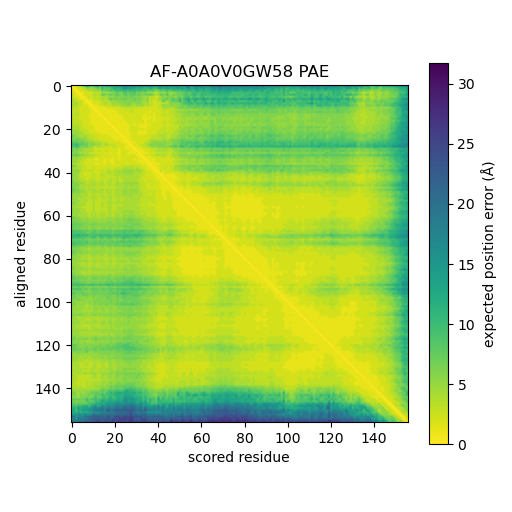1 C CA . LYS A 1 73 ? -16.815 17.173 7.325 1.00 94.88 73 LYS A CA 1
ATOM 572 C C . LYS A 1 73 ? -17.151 17.806 5.971 1.00 94.88 73 LYS A C 1
ATOM 574 O O . LYS A 1 73 ? -17.980 17.265 5.250 1.00 94.88 73 LYS A O 1
ATOM 579 N N . ALA A 1 74 ? -16.560 18.957 5.650 1.00 96.69 74 ALA A N 1
ATOM 580 C CA . ALA A 1 74 ? -16.716 19.606 4.352 1.00 96.69 74 ALA A CA 1
ATOM 581 C C . ALA A 1 74 ? -15.646 19.160 3.340 1.00 96.69 74 ALA A C 1
ATOM 583 O O . ALA A 1 74 ? -15.854 19.313 2.140 1.00 96.69 74 ALA A O 1
ATOM 584 N N . LEU A 1 75 ? -14.510 18.637 3.815 1.00 97.25 75 LEU A N 1
ATOM 585 C CA . LEU A 1 75 ? -13.351 18.283 2.989 1.00 97.25 75 LEU A CA 1
ATOM 586 C C . LEU A 1 75 ? -13.237 16.784 2.694 1.00 97.25 75 LEU A C 1
ATOM 588 O O . LEU A 1 75 ? -12.643 16.423 1.684 1.00 97.25 75 LEU A O 1
ATOM 592 N N . PHE A 1 76 ? -13.777 15.933 3.566 1.00 98.38 76 PHE A N 1
ATOM 593 C CA . PHE A 1 76 ? -13.673 14.480 3.469 1.00 98.38 76 PHE A CA 1
ATOM 594 C C . PHE A 1 76 ? -15.057 13.841 3.455 1.00 98.38 76 PHE A C 1
ATOM 596 O O . PHE A 1 76 ? -15.980 14.307 4.130 1.00 98.38 76 PHE A O 1
ATOM 603 N N . SER A 1 77 ? -15.190 12.739 2.722 1.00 98.38 77 SER A N 1
ATOM 604 C CA . SER A 1 77 ? -16.404 11.926 2.761 1.00 98.38 77 SER A CA 1
ATOM 605 C C . SER A 1 77 ? -16.667 11.344 4.162 1.00 98.38 77 SER A C 1
ATOM 607 O O . SER A 1 77 ? -15.751 11.055 4.940 1.00 98.38 77 SER A O 1
ATOM 609 N N . ALA A 1 78 ? -17.948 11.201 4.513 1.00 98.19 78 ALA A N 1
ATOM 610 C CA . ALA A 1 78 ? -18.359 10.763 5.847 1.00 98.19 78 ALA A CA 1
ATOM 611 C C . ALA A 1 78 ? -17.889 9.333 6.168 1.00 98.19 78 ALA A C 1
ATOM 613 O O . ALA A 1 78 ? -17.475 9.056 7.293 1.00 98.19 78 ALA A O 1
ATOM 614 N N . ASP A 1 79 ? -17.907 8.450 5.172 1.00 98.31 79 ASP A N 1
ATOM 615 C CA . ASP A 1 79 ? -17.440 7.069 5.264 1.00 98.31 79 ASP A CA 1
ATOM 616 C C . ASP A 1 79 ? -15.910 6.972 5.343 1.00 98.31 79 ASP A C 1
ATOM 618 O O . ASP A 1 79 ? -15.404 6.112 6.067 1.00 98.31 79 ASP A O 1
ATOM 622 N N . SER A 1 80 ? -15.155 7.871 4.699 1.00 98.62 80 SER A N 1
ATOM 623 C CA . SER A 1 80 ? -13.702 7.969 4.916 1.00 98.62 80 SER A CA 1
ATOM 624 C C . SER A 1 80 ? -13.360 8.384 6.348 1.00 98.62 80 SER A C 1
ATOM 626 O O . SER A 1 80 ? -12.470 7.793 6.964 1.00 98.62 80 SER A O 1
ATOM 628 N N . ILE A 1 81 ? -14.078 9.364 6.910 1.00 98.56 81 ILE A N 1
ATOM 629 C CA . ILE A 1 81 ? -13.897 9.794 8.307 1.00 98.56 81 ILE A CA 1
ATOM 630 C C . ILE A 1 81 ? -14.188 8.633 9.261 1.00 98.56 81 ILE A C 1
ATOM 632 O O . ILE A 1 81 ? -13.378 8.330 10.140 1.00 98.56 81 ILE A O 1
ATOM 63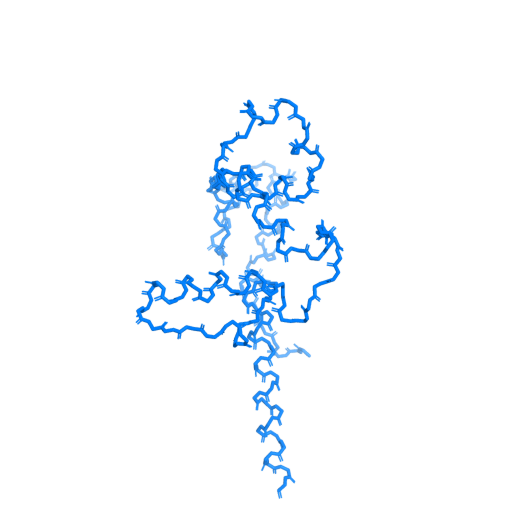6 N N . GLU A 1 82 ? -15.322 7.956 9.068 1.00 98.44 82 GLU A N 1
ATOM 637 C CA . GLU A 1 82 ? -15.699 6.801 9.879 1.00 98.44 82 GLU A CA 1
ATOM 638 C C . GLU A 1 82 ? -14.650 5.686 9.780 1.00 98.44 82 GLU A C 1
ATOM 640 O O . GLU A 1 82 ? -14.199 5.158 10.800 1.00 98.44 82 GLU A O 1
ATOM 645 N N . ARG A 1 83 ? -14.198 5.359 8.563 1.00 98.56 83 ARG A N 1
ATOM 646 C CA . ARG A 1 83 ? -13.182 4.328 8.342 1.00 98.56 83 ARG A CA 1
ATOM 647 C C . ARG A 1 83 ? -11.849 4.682 9.000 1.00 98.56 83 ARG A C 1
ATOM 649 O O . ARG A 1 83 ? -11.224 3.796 9.583 1.00 98.56 83 ARG A O 1
ATOM 656 N N . ALA A 1 84 ? -11.412 5.936 8.926 1.00 98.38 84 ALA A N 1
ATOM 657 C CA . ALA A 1 84 ? -10.174 6.378 9.560 1.00 98.38 84 ALA A CA 1
ATOM 658 C C . ALA A 1 84 ? -10.238 6.226 11.088 1.00 98.38 84 ALA A C 1
ATOM 660 O O . ALA A 1 84 ? -9.310 5.684 11.687 1.00 98.38 84 ALA A O 1
ATOM 661 N N . ILE A 1 85 ? -11.357 6.615 11.710 1.00 98.06 85 ILE A N 1
ATOM 662 C CA . ILE A 1 85 ? -11.599 6.425 13.150 1.00 98.06 85 ILE A CA 1
ATOM 663 C C . ILE A 1 85 ? -11.546 4.938 13.514 1.00 98.06 85 ILE A C 1
ATOM 665 O O . ILE A 1 85 ? -10.804 4.558 14.419 1.00 98.06 85 ILE A O 1
ATOM 669 N N . GLN A 1 86 ? -12.261 4.090 12.764 1.00 98.00 86 GLN A N 1
ATOM 670 C CA . GLN A 1 86 ? -12.266 2.641 12.983 1.00 98.00 86 GLN A CA 1
ATOM 671 C C . GLN A 1 86 ? -10.857 2.039 12.907 1.00 98.00 86 GLN A C 1
ATOM 673 O O . GLN A 1 86 ? -10.531 1.178 13.717 1.00 98.00 86 GLN A O 1
ATOM 678 N N . ILE A 1 87 ? -10.027 2.469 11.950 1.00 98.06 87 ILE A N 1
ATOM 679 C CA . ILE A 1 87 ? -8.638 2.003 11.814 1.00 98.06 87 ILE A CA 1
ATOM 680 C C . ILE A 1 87 ? -7.793 2.471 12.999 1.00 98.06 87 ILE A C 1
ATOM 682 O O . ILE A 1 87 ? -7.106 1.653 13.608 1.00 98.06 87 ILE A O 1
ATOM 686 N N . LEU A 1 88 ? -7.855 3.760 13.344 1.00 97.94 88 LEU A N 1
ATOM 687 C CA . LEU A 1 88 ? -7.084 4.337 14.446 1.00 97.94 88 LEU A CA 1
ATOM 688 C C . LEU A 1 88 ? -7.385 3.632 15.773 1.00 97.94 88 LEU A C 1
ATOM 690 O O . LEU A 1 88 ? -6.462 3.352 16.531 1.00 97.94 88 LEU A O 1
ATOM 694 N N . ASP A 1 89 ? -8.644 3.273 16.026 1.00 97.31 89 ASP A N 1
ATOM 695 C CA . ASP A 1 89 ? -9.058 2.571 17.250 1.00 97.31 89 ASP A CA 1
ATOM 696 C C . ASP A 1 89 ? -8.525 1.134 17.356 1.00 97.31 89 ASP A C 1
ATOM 698 O O . ASP A 1 89 ? -8.494 0.568 18.447 1.00 97.31 89 ASP A O 1
ATOM 702 N N . GLN A 1 90 ? -8.061 0.543 16.249 1.00 96.31 90 GLN A N 1
ATOM 703 C CA . GLN A 1 90 ? -7.370 -0.753 16.255 1.00 96.31 90 GLN A CA 1
ATOM 704 C C . GLN A 1 90 ? -5.863 -0.627 16.522 1.00 96.31 90 GLN A C 1
ATOM 706 O O . GLN A 1 90 ? -5.186 -1.640 16.720 1.00 96.31 90 GLN A O 1
ATOM 711 N N . ILE A 1 91 ? -5.318 0.591 16.498 1.00 95.31 91 ILE A N 1
ATOM 712 C CA . ILE A 1 91 ? -3.892 0.855 16.689 1.00 95.31 91 ILE A CA 1
ATOM 713 C C . ILE A 1 91 ? -3.645 1.181 18.166 1.00 95.31 91 ILE A C 1
ATOM 715 O O . ILE A 1 91 ? -4.260 2.111 18.698 1.00 95.31 91 ILE A O 1
ATOM 719 N N . PRO A 1 92 ? -2.723 0.475 18.849 1.00 92.88 92 PRO A N 1
ATOM 720 C CA . PRO A 1 92 ? -2.369 0.787 20.229 1.00 92.88 92 PRO A CA 1
ATOM 721 C C . PRO A 1 92 ? -2.004 2.265 20.401 1.00 92.88 92 PRO A C 1
ATOM 723 O O . PRO A 1 92 ? -1.196 2.814 19.651 1.00 92.88 92 PRO A O 1
ATOM 726 N N . CYS A 1 93 ? -2.632 2.917 21.381 1.00 93.06 93 CYS A N 1
ATOM 727 C CA . CYS A 1 93 ? -2.466 4.346 21.668 1.00 93.06 93 CYS A CA 1
ATOM 728 C C . CYS A 1 93 ? -2.758 5.286 20.478 1.00 93.06 93 CYS A C 1
ATOM 730 O O . CYS A 1 93 ? -2.317 6.434 20.512 1.00 93.06 93 CYS A O 1
ATOM 732 N N . ARG A 1 94 ? -3.450 4.819 19.422 1.00 93.88 94 ARG A N 1
ATOM 733 C CA . ARG A 1 94 ? -3.607 5.534 18.139 1.00 93.88 94 ARG A CA 1
ATOM 734 C C . ARG A 1 94 ? -2.268 6.016 17.546 1.00 93.88 94 ARG A C 1
ATOM 736 O O . ARG A 1 94 ? -2.222 6.992 16.802 1.00 93.88 94 ARG A O 1
ATOM 743 N N . ALA A 1 95 ? -1.167 5.342 17.880 1.00 93.62 95 ALA A N 1
ATOM 744 C CA . ALA A 1 95 ? 0.181 5.740 17.495 1.00 93.62 95 ALA A CA 1
ATOM 745 C C . ALA A 1 95 ? 0.557 5.149 16.128 1.00 93.62 95 ALA A C 1
ATOM 747 O O . ALA A 1 95 ? 1.199 4.104 16.043 1.00 93.62 95 ALA A O 1
ATOM 748 N N . THR A 1 96 ? 0.172 5.826 15.045 1.00 93.94 96 THR A N 1
ATOM 749 C CA . THR A 1 96 ? 0.389 5.362 13.659 1.00 93.94 96 THR A CA 1
ATOM 750 C C . THR A 1 96 ? 1.858 5.301 13.232 1.00 93.94 96 THR A C 1
ATOM 752 O O . THR A 1 96 ? 2.184 4.581 12.295 1.00 93.94 96 THR A O 1
ATOM 755 N N . GLY A 1 97 ? 2.755 6.002 13.933 1.00 94.94 97 GLY A N 1
ATOM 756 C CA . GLY A 1 97 ? 4.201 5.975 13.679 1.00 94.94 97 GLY A CA 1
ATOM 757 C C . GLY A 1 97 ? 4.997 4.956 14.505 1.00 94.94 97 GLY A C 1
ATOM 758 O O . GLY A 1 97 ? 6.218 4.896 14.372 1.00 94.94 97 GLY A O 1
ATOM 759 N N . ALA A 1 98 ? 4.35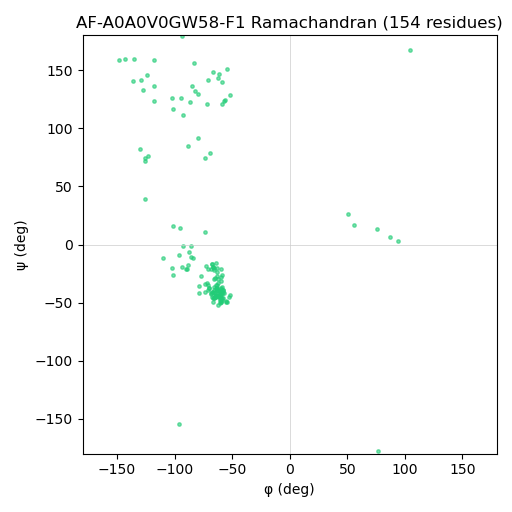5 4.196 15.397 1.00 95.56 98 ALA A N 1
ATOM 760 C CA . ALA A 1 98 ? 5.036 3.194 16.213 1.00 95.56 98 ALA A CA 1
ATOM 761 C C . ALA A 1 98 ? 5.212 1.870 15.454 1.00 95.56 98 ALA A C 1
ATOM 763 O O . ALA A 1 98 ? 4.428 1.533 14.566 1.00 95.56 98 ALA A O 1
ATOM 764 N N . TYR A 1 99 ? 6.208 1.073 15.852 1.00 96.62 99 TYR A N 1
ATOM 765 C CA . TYR A 1 99 ? 6.287 -0.315 15.402 1.00 96.62 99 TYR A CA 1
ATOM 766 C C . TYR A 1 99 ? 5.029 -1.084 15.815 1.00 96.62 99 TYR A C 1
ATOM 768 O O . TYR A 1 99 ? 4.534 -0.946 16.936 1.00 96.62 99 TYR A O 1
ATOM 776 N N . SER A 1 100 ? 4.543 -1.931 14.912 1.00 96.38 100 SER A N 1
ATOM 777 C CA . SER A 1 100 ? 3.476 -2.882 15.213 1.00 96.38 100 SER A CA 1
ATOM 778 C C . SER A 1 100 ? 4.047 -4.242 15.634 1.00 96.38 100 SER A C 1
ATOM 780 O O . SER A 1 100 ? 5.262 -4.434 15.687 1.00 96.38 100 SER A O 1
ATOM 782 N N . HIS A 1 101 ? 3.171 -5.201 15.947 1.00 96.69 101 HIS A N 1
ATOM 783 C CA . HIS A 1 101 ? 3.579 -6.602 16.076 1.00 96.69 101 HIS A CA 1
ATOM 784 C C . HIS A 1 101 ? 4.285 -7.063 14.789 1.00 96.69 101 HIS A C 1
ATOM 786 O O . HIS A 1 101 ? 3.948 -6.586 13.711 1.00 96.69 101 HIS A O 1
ATOM 792 N N . SER A 1 102 ? 5.207 -8.025 14.862 1.00 95.94 102 SER A N 1
ATOM 793 C CA . SER A 1 102 ? 5.982 -8.479 13.690 1.00 95.94 102 SER A CA 1
ATOM 794 C C . SER A 1 102 ? 5.123 -9.022 12.538 1.00 95.94 102 SER A C 1
ATOM 796 O O . SER A 1 102 ? 5.523 -8.947 11.385 1.00 95.94 102 SER A O 1
ATOM 798 N N . GLN A 1 103 ? 3.928 -9.534 12.843 1.00 97.25 103 GLN A N 1
ATOM 799 C CA . GLN A 1 103 ? 2.932 -9.962 11.848 1.00 97.25 103 GLN A CA 1
ATOM 800 C C . GLN A 1 103 ? 2.047 -8.820 11.319 1.00 97.25 103 GLN A C 1
ATOM 802 O O . GLN A 1 103 ? 1.279 -9.019 10.383 1.00 97.25 103 GLN A O 1
ATOM 807 N N . GLY A 1 104 ? 2.090 -7.645 11.947 1.00 97.38 104 GLY A N 1
ATOM 808 C CA . GLY A 1 104 ? 1.181 -6.527 11.716 1.00 97.38 104 GLY A CA 1
ATOM 809 C C . GLY A 1 104 ? 0.121 -6.343 12.809 1.00 97.38 104 GLY A C 1
ATOM 810 O O . GLY A 1 104 ? -0.111 -7.213 13.660 1.00 97.38 104 GLY A O 1
ATOM 811 N N . ILE A 1 105 ? -0.552 -5.188 12.769 1.00 97.50 105 ILE A N 1
ATOM 812 C CA . ILE A 1 105 ? -1.618 -4.799 13.706 1.00 97.50 105 ILE A CA 1
ATOM 813 C C . ILE A 1 105 ? -2.738 -5.849 13.698 1.00 97.50 105 ILE A C 1
ATOM 815 O O . ILE A 1 105 ? -3.333 -6.135 12.659 1.00 97.50 105 ILE A O 1
ATOM 819 N N . LYS A 1 106 ? -3.051 -6.398 14.878 1.00 96.81 106 LYS A N 1
ATOM 820 C CA . LYS A 1 106 ? -4.030 -7.482 15.065 1.00 96.81 106 LYS A CA 1
ATOM 821 C C . LYS A 1 106 ? -5.399 -7.147 14.466 1.00 96.81 106 LYS A C 1
ATOM 823 O O . LYS A 1 106 ? -5.897 -7.923 13.660 1.00 96.81 106 LYS A O 1
ATOM 828 N N . GLY A 1 107 ? -5.953 -5.972 14.771 1.00 96.38 107 GLY A N 1
ATOM 829 C CA . GLY A 1 107 ? -7.257 -5.564 14.239 1.00 96.38 107 GLY A CA 1
ATOM 830 C C . GLY A 1 107 ? -7.297 -5.435 12.711 1.00 96.38 107 GLY A C 1
ATOM 831 O O . GLY A 1 107 ? -8.328 -5.701 12.099 1.00 96.38 107 GLY A O 1
ATOM 832 N N . LEU A 1 108 ? -6.174 -5.093 12.065 1.00 97.38 108 LEU A N 1
ATOM 833 C CA . LEU A 1 108 ? -6.090 -5.072 10.600 1.00 97.38 108 LEU A CA 1
ATOM 834 C C . LEU A 1 108 ? -6.037 -6.489 10.022 1.00 97.38 108 LEU A C 1
ATOM 836 O O . LEU A 1 108 ? -6.727 -6.767 9.043 1.00 97.38 108 LEU A O 1
ATOM 840 N N . ARG A 1 109 ? -5.287 -7.402 10.653 1.00 98.38 109 ARG A N 1
ATOM 841 C CA . ARG A 1 109 ? -5.283 -8.826 10.277 1.00 98.38 109 ARG A CA 1
ATOM 842 C C . ARG A 1 109 ? -6.664 -9.457 10.423 1.00 98.38 109 ARG A C 1
ATOM 844 O O . ARG A 1 109 ? -7.088 -10.160 9.516 1.00 98.38 109 ARG A O 1
ATOM 851 N N . ASP A 1 110 ? -7.395 -9.130 11.489 1.00 98.12 110 ASP A N 1
ATOM 852 C CA . ASP A 1 110 ? -8.774 -9.593 11.695 1.00 98.12 110 ASP A CA 1
ATOM 853 C C . ASP A 1 110 ? -9.688 -9.147 10.536 1.00 98.12 110 ASP A C 1
ATOM 855 O O . ASP A 1 110 ? -10.455 -9.944 10.001 1.00 98.12 110 ASP A O 1
ATOM 859 N N . LYS A 1 111 ? -9.560 -7.896 10.065 1.00 97.94 111 LYS A N 1
ATOM 860 C CA . LYS A 1 111 ? -10.319 -7.405 8.899 1.00 97.94 111 LYS A CA 1
ATOM 861 C C . LYS A 1 111 ? -9.937 -8.099 7.592 1.00 97.94 111 LYS A C 1
ATOM 863 O O . LYS A 1 111 ? -10.817 -8.332 6.765 1.00 97.94 111 LYS A O 1
ATOM 868 N N . ILE A 1 112 ? -8.659 -8.422 7.396 1.00 98.25 112 ILE A N 1
ATOM 869 C CA . ILE A 1 112 ? -8.203 -9.164 6.213 1.00 98.25 112 ILE A CA 1
ATOM 870 C C . ILE A 1 112 ? -8.751 -10.590 6.247 1.00 98.25 112 ILE A C 1
ATOM 872 O O . ILE A 1 112 ? -9.292 -11.037 5.240 1.00 98.25 112 ILE A O 1
ATOM 876 N N . ALA A 1 113 ? -8.684 -11.265 7.398 1.00 98.56 113 ALA A N 1
ATOM 877 C CA . ALA A 1 113 ? -9.254 -12.596 7.590 1.00 98.56 113 ALA A CA 1
ATOM 878 C C . ALA A 1 113 ? -10.752 -12.619 7.244 1.00 98.56 113 ALA A C 1
ATOM 880 O O . ALA A 1 113 ? -11.173 -13.421 6.414 1.00 98.56 113 ALA A O 1
ATOM 881 N N . SER A 1 114 ? -11.535 -11.665 7.763 1.00 98.38 114 SER A N 1
ATOM 882 C CA . SER A 1 114 ? -12.953 -11.531 7.396 1.00 98.38 114 SER A CA 1
ATOM 883 C C . SER A 1 114 ? -13.162 -11.276 5.898 1.00 98.38 114 SER A C 1
ATOM 885 O O . SER A 1 114 ? -14.116 -11.776 5.312 1.00 98.38 114 SER A O 1
ATOM 887 N N . GLY A 1 115 ? -12.284 -10.500 5.254 1.00 98.38 115 GLY A N 1
ATOM 888 C CA . GLY A 1 115 ? -12.349 -10.262 3.810 1.00 98.38 115 GLY A CA 1
ATOM 889 C C . GLY A 1 115 ? -12.083 -11.522 2.981 1.00 98.38 115 GLY A C 1
ATOM 890 O O . GLY A 1 115 ? -12.774 -11.756 1.991 1.00 98.38 115 GLY A O 1
ATOM 891 N N . ILE A 1 116 ? -11.113 -12.342 3.398 1.00 98.69 116 ILE A N 1
ATOM 892 C CA . ILE A 1 116 ? -10.818 -13.647 2.788 1.00 98.69 116 ILE A CA 1
ATOM 893 C C . ILE A 1 116 ? -12.012 -14.585 2.964 1.00 98.69 116 ILE A C 1
ATOM 895 O O . ILE A 1 116 ? -12.456 -15.188 1.992 1.00 98.69 116 ILE A O 1
ATOM 899 N N . GLU A 1 117 ? -12.586 -14.638 4.166 1.00 98.50 117 GLU A N 1
ATOM 900 C CA . GLU A 1 117 ? -13.749 -15.477 4.453 1.00 98.50 117 GLU A CA 1
ATOM 901 C C . GLU A 1 117 ? -14.962 -15.110 3.597 1.00 98.50 117 GLU A C 1
ATOM 903 O O . GLU A 1 117 ? -15.592 -15.987 3.012 1.00 98.50 117 GLU A O 1
ATOM 908 N N . VAL A 1 118 ? -15.255 -13.816 3.441 1.00 98.56 118 VAL A N 1
ATOM 909 C CA . VAL A 1 118 ? -16.343 -13.350 2.565 1.00 98.56 118 VAL A CA 1
ATOM 910 C C . VAL A 1 118 ? -16.077 -13.685 1.095 1.00 98.56 118 VAL A C 1
ATOM 912 O O . VAL A 1 118 ? -17.013 -14.015 0.368 1.00 98.56 118 VAL A O 1
ATOM 915 N N . ARG A 1 119 ? -14.821 -13.592 0.641 1.00 98.50 119 ARG A N 1
ATOM 916 C CA . ARG A 1 119 ? -14.435 -13.900 -0.743 1.00 98.50 119 ARG A CA 1
ATOM 917 C C . ARG A 1 119 ? -14.556 -15.395 -1.050 1.00 98.50 119 ARG A C 1
ATOM 919 O O . ARG A 1 119 ? -15.037 -15.742 -2.126 1.00 98.50 119 ARG A O 1
ATOM 926 N N . ASP A 1 120 ? -14.114 -16.246 -0.124 1.00 98.31 120 ASP A N 1
ATOM 927 C CA . ASP A 1 120 ? -13.906 -17.678 -0.373 1.00 98.31 120 ASP A CA 1
ATOM 928 C C . ASP A 1 120 ? -15.026 -18.564 0.187 1.00 98.31 120 ASP A C 1
ATOM 930 O O . ASP A 1 120 ? -15.183 -19.701 -0.252 1.00 98.31 120 ASP A O 1
ATOM 934 N N . GLY A 1 121 ? -15.816 -18.067 1.143 1.00 98.12 121 GLY A N 1
ATOM 935 C CA . GLY A 1 121 ? -16.842 -18.840 1.849 1.00 98.12 121 GLY A CA 1
ATOM 936 C C . GLY A 1 121 ? -16.288 -19.797 2.912 1.00 98.12 121 GLY A C 1
ATOM 937 O O . GLY A 1 121 ? -17.020 -20.669 3.381 1.00 98.12 121 GLY A O 1
ATOM 938 N N . PHE A 1 122 ? -15.016 -19.649 3.293 1.00 98.00 122 PHE A N 1
ATOM 939 C CA . PHE A 1 122 ? -14.337 -20.469 4.300 1.00 98.00 122 PHE A CA 1
ATOM 940 C C . PHE A 1 122 ? -13.642 -19.588 5.340 1.00 98.00 122 PHE A C 1
ATOM 942 O O . PHE A 1 122 ? -13.058 -18.573 4.964 1.00 98.00 122 PHE A O 1
ATOM 949 N N . PRO A 1 123 ? -13.653 -19.966 6.629 1.00 97.81 123 PRO A N 1
ATOM 950 C CA . PRO A 1 123 ? -13.026 -19.166 7.673 1.00 97.81 123 PRO A CA 1
ATOM 951 C C . PRO A 1 123 ? -11.515 -19.037 7.448 1.00 97.81 123 PRO A C 1
ATOM 953 O O . PRO A 1 123 ? -10.854 -19.996 7.047 1.00 97.81 123 PRO A O 1
ATOM 956 N N . ALA A 1 124 ? -10.969 -17.862 7.760 1.00 98.19 124 ALA A N 1
ATOM 957 C CA . ALA A 1 124 ? -9.533 -17.594 7.763 1.00 98.19 124 ALA A CA 1
ATOM 958 C C . ALA A 1 124 ? -9.072 -17.218 9.179 1.00 98.19 124 ALA A C 1
ATOM 960 O O . ALA A 1 124 ? -9.734 -16.424 9.851 1.00 98.19 124 ALA A O 1
ATOM 961 N N . ASP A 1 125 ? -7.937 -17.757 9.634 1.00 98.12 125 ASP A N 1
ATOM 962 C CA . ASP A 1 125 ? -7.354 -17.382 10.926 1.00 98.12 125 ASP A CA 1
ATOM 963 C C . ASP A 1 125 ? -6.445 -16.147 10.752 1.00 98.12 125 ASP A C 1
ATOM 965 O O . ASP A 1 125 ? -5.484 -16.185 9.979 1.00 98.12 125 ASP A O 1
ATOM 969 N N . PRO A 1 126 ? -6.685 -15.035 11.470 1.00 97.88 126 PRO A N 1
ATOM 970 C CA . PRO A 1 126 ? -5.797 -13.875 11.441 1.00 97.88 126 PRO A CA 1
ATOM 971 C C . PRO A 1 126 ? -4.357 -14.171 11.890 1.00 97.88 126 PRO A C 1
ATOM 973 O O . PRO A 1 126 ? -3.464 -13.380 11.577 1.00 97.88 126 PRO A O 1
ATOM 976 N N . ASN A 1 127 ? -4.101 -15.249 12.636 1.00 97.88 127 ASN A N 1
ATOM 977 C CA . ASN A 1 127 ? -2.756 -15.662 13.051 1.00 97.88 127 ASN A CA 1
ATOM 978 C C . ASN A 1 127 ? -1.924 -16.258 11.909 1.00 97.88 127 ASN A C 1
ATOM 980 O O . ASN A 1 127 ? -0.695 -16.225 11.995 1.00 97.88 127 ASN A O 1
ATOM 984 N N . ASP A 1 128 ? -2.574 -16.687 10.827 1.00 97.62 128 ASP A N 1
ATOM 985 C CA . ASP A 1 128 ? -1.923 -17.163 9.602 1.00 97.62 128 ASP A CA 1
ATOM 986 C C . ASP A 1 128 ? -1.581 -16.010 8.637 1.00 97.62 128 ASP A C 1
ATOM 988 O O . ASP A 1 128 ? -0.994 -16.216 7.576 1.00 97.62 128 ASP A O 1
ATOM 992 N N . ILE A 1 129 ? -1.933 -14.768 8.994 1.00 98.12 129 ILE A N 1
ATOM 993 C CA . ILE A 1 129 ? -1.759 -13.585 8.148 1.00 98.12 129 ILE A CA 1
ATOM 994 C C . ILE A 1 129 ? -0.541 -12.781 8.604 1.00 98.12 129 ILE A C 1
ATOM 996 O O . ILE A 1 129 ? -0.454 -12.342 9.751 1.00 98.12 129 ILE A O 1
ATOM 1000 N N . PHE A 1 130 ? 0.362 -12.510 7.662 1.00 97.75 130 PHE A N 1
ATOM 1001 C CA . PHE A 1 130 ? 1.537 -11.663 7.853 1.00 97.75 130 PHE A CA 1
ATOM 1002 C C . PHE A 1 130 ? 1.455 -10.458 6.918 1.00 97.75 130 PHE A C 1
ATOM 1004 O O . PHE A 1 130 ? 1.342 -10.611 5.702 1.00 97.75 130 PHE A O 1
ATOM 1011 N N . LEU A 1 131 ? 1.505 -9.253 7.484 1.00 98.00 131 LEU A N 1
ATOM 1012 C CA . LEU A 1 131 ? 1.599 -8.022 6.706 1.00 98.00 131 LEU A CA 1
ATOM 1013 C C . LEU A 1 131 ? 3.055 -7.773 6.313 1.00 98.00 131 LEU A C 1
ATOM 1015 O O . LEU A 1 131 ? 3.948 -7.829 7.155 1.00 98.00 131 LEU A O 1
ATOM 1019 N N . THR A 1 132 ? 3.282 -7.474 5.039 1.00 97.69 132 THR A N 1
ATOM 1020 C CA . THR A 1 132 ? 4.609 -7.218 4.472 1.00 97.69 132 THR A CA 1
ATOM 1021 C C . THR A 1 132 ? 4.581 -5.988 3.572 1.00 97.69 132 THR A C 1
ATOM 1023 O O . THR A 1 132 ? 3.523 -5.599 3.069 1.00 97.69 132 THR A O 1
ATOM 1026 N N . ASP A 1 133 ? 5.750 -5.392 3.329 1.00 96.69 133 ASP A N 1
ATOM 1027 C CA . ASP A 1 133 ? 5.912 -4.233 2.443 1.00 96.69 133 ASP A CA 1
ATOM 1028 C C . ASP A 1 133 ? 5.783 -4.640 0.965 1.00 96.69 133 ASP A C 1
ATOM 1030 O O . ASP A 1 133 ? 6.756 -4.776 0.218 1.00 96.69 133 ASP A O 1
ATOM 1034 N N . GLY A 1 134 ? 4.541 -4.896 0.555 1.00 95.44 134 GLY A N 1
ATOM 1035 C CA . GLY A 1 134 ? 4.218 -5.562 -0.702 1.00 95.44 134 GLY A CA 1
ATOM 1036 C C . GLY A 1 134 ? 4.457 -7.074 -0.638 1.00 95.44 134 GLY A C 1
ATOM 1037 O O . GLY A 1 134 ? 4.820 -7.627 0.396 1.00 95.44 134 GLY A O 1
ATOM 1038 N N . ALA A 1 135 ? 4.241 -7.766 -1.757 1.00 94.75 135 ALA A N 1
ATOM 1039 C CA . ALA A 1 135 ? 4.359 -9.227 -1.814 1.00 94.75 135 ALA A CA 1
ATOM 1040 C C . ALA A 1 135 ? 5.818 -9.725 -1.869 1.00 94.75 135 ALA A C 1
ATOM 1042 O O . ALA A 1 135 ? 6.111 -10.831 -1.420 1.00 94.75 135 ALA A O 1
ATOM 1043 N N . SER A 1 136 ? 6.749 -8.927 -2.405 1.00 93.50 136 SER A N 1
ATOM 1044 C CA . SER A 1 136 ? 8.132 -9.364 -2.654 1.00 93.50 136 SER A CA 1
ATOM 1045 C C . SER A 1 136 ? 8.893 -9.818 -1.396 1.00 93.50 136 SER A C 1
ATOM 1047 O O . SER A 1 136 ? 9.568 -10.845 -1.468 1.00 93.50 136 SER A O 1
ATOM 1049 N N . PRO A 1 137 ? 8.798 -9.135 -0.233 1.00 94.62 137 PRO A N 1
ATOM 1050 C CA . PRO A 1 137 ? 9.437 -9.615 0.993 1.00 94.62 137 PRO A CA 1
ATOM 1051 C C . PRO A 1 137 ? 8.908 -10.972 1.473 1.00 94.62 137 PRO A C 1
ATOM 1053 O O . PRO A 1 137 ? 9.678 -11.759 2.021 1.00 94.62 137 PRO A O 1
ATOM 1056 N N . ALA A 1 138 ? 7.622 -11.268 1.253 1.00 93.44 138 ALA A N 1
ATOM 1057 C CA . ALA A 1 138 ? 7.040 -12.561 1.608 1.00 93.44 138 ALA A CA 1
ATOM 1058 C C . ALA A 1 138 ? 7.653 -13.702 0.778 1.00 93.44 138 ALA A C 1
ATOM 1060 O O . ALA A 1 138 ? 8.047 -14.719 1.345 1.00 93.44 138 ALA A O 1
ATOM 1061 N N . VAL A 1 139 ? 7.823 -13.502 -0.537 1.00 93.62 139 VAL A N 1
ATOM 1062 C CA . VAL A 1 139 ? 8.490 -14.477 -1.423 1.00 93.62 139 VAL A CA 1
ATOM 1063 C C . VAL A 1 139 ? 9.928 -14.726 -0.971 1.00 93.62 139 VAL A C 1
ATOM 1065 O O . VAL A 1 139 ? 10.306 -15.870 -0.746 1.00 93.62 139 VAL A O 1
ATOM 1068 N N . ASN A 1 140 ? 10.701 -13.660 -0.736 1.00 90.06 140 ASN A N 1
ATOM 1069 C CA . ASN A 1 140 ? 12.086 -13.785 -0.269 1.00 90.06 140 ASN A CA 1
ATOM 1070 C C . ASN A 1 140 ? 12.187 -14.556 1.057 1.00 90.06 140 ASN A C 1
ATOM 1072 O O . ASN A 1 140 ? 13.114 -15.338 1.251 1.00 90.06 140 ASN A O 1
ATOM 1076 N N . SER A 1 141 ? 11.248 -14.320 1.975 1.00 88.12 141 SER A N 1
ATOM 1077 C CA . SER A 1 141 ? 11.237 -14.980 3.284 1.00 88.12 141 SER A CA 1
ATOM 1078 C C . SER A 1 141 ? 10.935 -16.474 3.147 1.00 88.12 141 SER A C 1
ATOM 1080 O O . SER A 1 141 ? 11.606 -17.293 3.773 1.00 88.12 141 SER A O 1
ATOM 1082 N N . MET A 1 142 ? 9.978 -16.828 2.283 1.00 88.06 142 MET A N 1
ATOM 1083 C CA . MET A 1 142 ? 9.627 -18.218 1.994 1.00 88.06 142 MET A CA 1
ATOM 1084 C C . MET A 1 142 ? 10.770 -18.963 1.294 1.00 88.06 142 MET A C 1
ATOM 1086 O O . MET A 1 142 ? 11.125 -20.062 1.715 1.00 88.06 142 MET A O 1
ATOM 1090 N N . ASP A 1 143 ? 11.391 -18.358 0.277 1.00 83.56 143 ASP A N 1
ATOM 1091 C CA . ASP A 1 143 ? 12.518 -18.960 -0.447 1.00 83.56 143 ASP A CA 1
ATOM 1092 C C . ASP A 1 143 ? 13.684 -19.269 0.500 1.00 83.56 143 ASP A C 1
ATOM 1094 O O . ASP A 1 143 ? 14.232 -20.373 0.484 1.00 83.56 143 ASP A O 1
ATOM 1098 N N . LEU A 1 144 ? 14.036 -18.319 1.375 1.00 84.50 144 LEU A N 1
ATOM 1099 C CA . LEU A 1 144 ? 15.079 -18.518 2.383 1.00 84.50 144 LEU A CA 1
ATOM 1100 C C . LEU A 1 144 ? 14.738 -19.666 3.339 1.00 84.50 144 LEU A C 1
ATOM 1102 O O . LEU A 1 144 ? 15.611 -20.479 3.644 1.00 84.50 144 LEU A O 1
ATOM 1106 N N . GLN A 1 145 ? 13.486 -19.750 3.791 1.00 82.31 145 GLN A N 1
ATOM 1107 C CA . GLN A 1 145 ? 13.049 -20.793 4.713 1.00 82.31 145 GLN A CA 1
ATOM 1108 C C . GLN A 1 145 ? 13.088 -22.182 4.065 1.00 82.31 145 GLN A C 1
ATOM 1110 O O . GLN A 1 145 ? 13.635 -23.112 4.652 1.00 82.31 145 GLN A O 1
ATOM 1115 N N . VAL A 1 146 ? 12.573 -22.322 2.841 1.00 85.06 146 VAL A N 1
ATOM 1116 C CA . VAL A 1 146 ? 12.553 -23.602 2.115 1.00 85.06 146 VAL A CA 1
ATOM 1117 C C . VAL A 1 146 ? 13.969 -24.079 1.793 1.00 85.06 146 VAL A C 1
ATOM 1119 O O . VAL A 1 146 ? 14.291 -25.248 2.021 1.00 85.06 146 VAL A O 1
ATOM 1122 N N . ILE A 1 147 ? 14.836 -23.188 1.300 1.00 83.94 147 ILE A N 1
ATOM 1123 C CA . ILE A 1 147 ? 16.233 -23.528 0.995 1.00 83.94 147 ILE A CA 1
ATOM 1124 C C . ILE A 1 147 ? 16.959 -23.970 2.267 1.00 83.94 147 ILE A C 1
ATOM 1126 O O . ILE A 1 147 ? 17.674 -24.969 2.237 1.00 83.94 147 ILE A O 1
ATOM 1130 N N . HIS A 1 148 ? 16.760 -23.260 3.380 1.00 80.38 148 HIS A N 1
ATOM 1131 C CA . HIS A 1 148 ? 17.376 -23.621 4.652 1.00 80.38 148 HIS A CA 1
ATOM 1132 C C . HIS A 1 148 ? 16.934 -25.013 5.120 1.00 80.38 148 HIS A C 1
ATOM 1134 O O . HIS A 1 148 ? 17.791 -25.845 5.392 1.00 80.38 148 HIS A O 1
ATOM 1140 N N . THR A 1 149 ? 15.627 -25.299 5.151 1.00 77.88 149 THR A N 1
ATOM 1141 C CA . THR A 1 149 ? 15.112 -26.622 5.546 1.00 77.88 149 THR A CA 1
ATOM 1142 C C . THR A 1 149 ? 15.670 -27.737 4.663 1.00 77.88 149 THR A C 1
ATOM 1144 O O . THR A 1 149 ? 16.166 -28.733 5.179 1.00 77.88 149 THR A O 1
ATOM 1147 N N . THR A 1 150 ? 15.677 -27.536 3.342 1.00 75.94 150 THR A N 1
ATOM 1148 C CA . THR A 1 150 ? 16.205 -28.527 2.388 1.00 75.94 150 THR A CA 1
ATOM 1149 C C . THR A 1 150 ? 17.693 -28.800 2.629 1.00 75.94 150 THR A C 1
ATOM 1151 O O . THR A 1 150 ? 18.140 -29.938 2.544 1.00 75.94 150 THR A O 1
ATOM 1154 N N . LEU A 1 151 ? 18.487 -27.766 2.927 1.00 70.94 151 LEU A N 1
ATOM 1155 C CA . LEU A 1 151 ? 19.915 -27.931 3.203 1.00 70.94 151 LEU A CA 1
ATOM 1156 C C . LEU A 1 151 ? 20.168 -28.645 4.533 1.00 70.94 151 LEU A C 1
ATOM 1158 O O . LEU A 1 151 ? 21.087 -29.456 4.598 1.00 70.94 151 LEU A O 1
ATOM 1162 N N . THR A 1 152 ? 19.367 -28.380 5.566 1.00 72.06 152 THR A N 1
ATOM 1163 C CA . THR A 1 152 ? 19.486 -29.078 6.853 1.00 72.06 152 THR A CA 1
ATOM 1164 C C . THR A 1 152 ? 19.176 -30.570 6.708 1.00 72.06 152 THR A C 1
ATOM 1166 O O . THR A 1 152 ? 19.963 -31.385 7.171 1.00 72.06 152 THR A O 1
ATOM 1169 N N . GLU A 1 153 ? 18.112 -30.936 5.987 1.00 69.88 153 GLU A N 1
ATOM 1170 C CA . GLU A 1 153 ? 17.735 -32.343 5.746 1.00 69.88 153 GLU A CA 1
ATOM 1171 C C . GLU A 1 153 ? 18.746 -33.126 4.888 1.00 69.88 153 GLU A C 1
ATOM 1173 O O . GLU A 1 153 ? 18.756 -34.350 4.918 1.00 69.88 153 GLU A O 1
ATOM 1178 N N . VAL A 1 154 ? 19.582 -32.443 4.097 1.00 67.12 154 VAL A N 1
ATOM 1179 C CA . VAL A 1 154 ? 20.624 -33.077 3.263 1.00 67.12 154 VAL A CA 1
ATOM 1180 C C . VAL A 1 154 ? 21.952 -33.240 4.016 1.00 67.12 154 VAL A C 1
ATOM 1182 O O . VAL A 1 154 ? 22.802 -34.029 3.601 1.00 67.12 154 VAL A O 1
ATOM 1185 N N . ILE A 1 155 ? 22.167 -32.465 5.082 1.00 63.47 155 ILE A N 1
ATOM 1186 C CA . ILE A 1 155 ? 23.408 -32.475 5.871 1.00 63.47 155 ILE A CA 1
ATOM 1187 C C . ILE A 1 155 ? 23.311 -33.431 7.077 1.00 63.47 155 ILE A C 1
ATOM 1189 O O . ILE A 1 155 ? 24.353 -33.853 7.584 1.00 63.47 155 ILE A O 1
ATOM 1193 N N . GLU A 1 156 ? 22.099 -33.796 7.504 1.00 52.53 156 GLU A N 1
ATOM 1194 C CA . GLU A 1 156 ? 21.823 -34.850 8.501 1.00 52.53 156 GLU A CA 1
ATOM 1195 C C . GLU A 1 156 ? 21.664 -36.241 7.863 1.00 52.53 156 GLU A C 1
ATOM 1197 O O . GLU A 1 156 ? 22.163 -37.215 8.476 1.00 52.53 156 GLU A O 1
#

Sequence (156 aa):
VLKCAYAIRGEIVTHAQILQQDLTENPGSHPFNEILYCNIGNPHSLGQQPITFFREVLALCDHPLLLDRSETKALFSADSIERAIQILDQIPCRATGAYSHSQGIKGLRDKIASGIEVRDGFPADPNDIFLTDGASPAVNSMDLQVIHTTLTEVIE

Secondary structure (DSSP, 8-state):
-TT---GGGSHHHHHHHHHHHHHHHSTTSSS-S-----SS--GGGGTPPPPHHHHHHHHHHHSGGGGG-TTHHHHS-HHHHHHHHHHHTTSGGG-TTS---TT--HHHHHHHHHHHHHHHSS---GGG----SSSHHHHHHHHHHHHHHHHHHHH-